Protein AF-A0A357IDQ2-F1 (afdb_monomer_lite)

Radius of gyration: 15.96 Å; chains: 1; bounding box: 38×25×55 Å

Foldseek 3Di:
DDPPDDPPWAAKAFDAAEAEDAEAQDWDKAQLLVRCVPIDTPVGFDKDWQAKFDWDQWDKDKVVGPPDHSNPDRGDNRTIITTHGNDAAKIWIKTWMDSPPPDDTDIYIYIYHYDD

Structure (mmCIF, N/CA/C/O backbone):
data_AF-A0A357IDQ2-F1
#
_entry.id   AF-A0A357IDQ2-F1
#
loop_
_atom_site.group_PDB
_atom_site.id
_atom_site.type_symbol
_atom_site.label_atom_id
_atom_site.label_alt_id
_atom_site.label_comp_id
_atom_site.label_asym_id
_atom_site.label_entity_id
_atom_site.label_seq_id
_atom_site.pdbx_PDB_ins_code
_atom_site.Cartn_x
_atom_site.Cartn_y
_atom_site.Cartn_z
_atom_site.occupancy
_atom_site.B_iso_or_equiv
_atom_site.auth_seq_id
_atom_site.auth_comp_id
_atom_site.auth_asym_id
_atom_site.auth_atom_id
_atom_site.pdbx_PDB_model_num
ATOM 1 N N . MET A 1 1 ? -25.122 6.908 39.677 1.00 50.34 1 MET A N 1
ATOM 2 C CA . MET A 1 1 ? -24.897 7.049 38.224 1.00 50.34 1 MET A CA 1
ATOM 3 C C . MET A 1 1 ? -23.856 6.010 37.850 1.00 50.34 1 MET A C 1
ATOM 5 O O . MET A 1 1 ? -22.723 6.142 38.285 1.00 50.34 1 MET A O 1
ATOM 9 N N . ALA A 1 2 ? -24.263 4.916 37.207 1.00 44.12 2 ALA A N 1
ATOM 10 C CA . ALA A 1 2 ? -23.337 3.878 36.769 1.00 44.12 2 ALA A CA 1
ATOM 11 C C . ALA A 1 2 ? -22.775 4.295 35.406 1.00 44.12 2 ALA A C 1
ATOM 13 O O . ALA A 1 2 ? -23.551 4.510 34.479 1.00 44.12 2 ALA A O 1
ATOM 14 N N . TYR A 1 3 ? -21.454 4.438 35.299 1.00 47.25 3 TYR A N 1
ATOM 15 C CA . TYR A 1 3 ? -20.787 4.371 34.004 1.00 47.25 3 TYR A CA 1
ATOM 16 C C . TYR A 1 3 ? -20.961 2.930 33.526 1.00 47.25 3 TYR A C 1
ATOM 18 O O . TYR A 1 3 ? -20.294 2.023 34.019 1.00 47.25 3 TYR A O 1
ATOM 26 N N . THR A 1 4 ? -21.920 2.693 32.636 1.00 52.22 4 THR A N 1
ATOM 27 C CA . THR A 1 4 ? -21.893 1.510 31.777 1.00 52.22 4 THR A CA 1
ATOM 28 C C . THR A 1 4 ? -20.615 1.623 30.963 1.00 52.22 4 THR A C 1
ATOM 30 O O . THR A 1 4 ? -20.538 2.447 30.055 1.00 52.22 4 THR A O 1
ATOM 33 N N . GLY A 1 5 ? -19.580 0.895 31.387 1.00 48.38 5 GLY A N 1
ATOM 34 C CA . GLY A 1 5 ? -18.325 0.808 30.660 1.00 48.38 5 GLY A CA 1
ATOM 35 C C . GLY A 1 5 ? -18.634 0.319 29.256 1.00 48.38 5 GLY A C 1
ATOM 36 O O . GLY A 1 5 ? -19.203 -0.758 29.090 1.00 48.38 5 GLY A O 1
ATOM 37 N N . VAL A 1 6 ? -18.314 1.148 28.268 1.00 53.88 6 VAL A N 1
ATOM 38 C CA . VAL A 1 6 ? -18.163 0.686 26.892 1.00 53.88 6 VAL A CA 1
ATOM 39 C C . VAL A 1 6 ? -17.168 -0.477 26.953 1.00 53.88 6 VAL A C 1
ATOM 41 O O . VAL A 1 6 ? -16.200 -0.399 27.720 1.00 53.88 6 VAL A O 1
ATOM 44 N N . ALA A 1 7 ? -17.438 -1.581 26.255 1.00 58.06 7 ALA A N 1
ATOM 45 C CA . ALA A 1 7 ? -16.445 -2.641 26.130 1.00 58.06 7 ALA A CA 1
ATOM 46 C C . ALA A 1 7 ? -15.128 -2.003 25.655 1.00 58.06 7 ALA A C 1
ATOM 48 O O . ALA A 1 7 ? -15.149 -1.068 24.855 1.00 58.06 7 ALA A O 1
ATOM 49 N N . LYS A 1 8 ? -13.997 -2.426 26.225 1.00 64.50 8 LYS A N 1
ATOM 50 C CA . LYS A 1 8 ? -12.690 -2.002 25.718 1.00 64.50 8 LYS A CA 1
ATOM 51 C C . LYS A 1 8 ? -12.614 -2.519 24.280 1.00 64.50 8 LYS A C 1
ATOM 53 O O . LYS A 1 8 ? -12.672 -3.740 24.154 1.00 64.50 8 LYS A O 1
ATOM 58 N N . SER A 1 9 ? -12.525 -1.642 23.273 1.00 71.88 9 SER A N 1
ATOM 59 C CA . SER A 1 9 ? -12.441 -2.148 21.901 1.00 71.88 9 SER A CA 1
ATOM 60 C C . SER A 1 9 ? -11.127 -2.907 21.692 1.00 71.88 9 SER A C 1
ATOM 62 O O . SER A 1 9 ? -10.137 -2.688 22.407 1.00 71.88 9 SER A O 1
ATOM 64 N N . ALA A 1 10 ? -11.167 -3.895 20.817 1.00 78.75 10 ALA A N 1
ATOM 65 C CA . ALA A 1 10 ? -10.038 -4.685 20.399 1.00 78.75 10 ALA A CA 1
ATOM 66 C C . ALA A 1 10 ? -9.107 -3.835 19.530 1.00 78.75 10 ALA A C 1
ATOM 68 O O . ALA A 1 10 ? -9.448 -2.747 19.076 1.00 78.75 10 ALA A O 1
ATOM 69 N N . SER A 1 11 ? -7.878 -4.316 19.371 1.00 84.12 11 SER A N 1
ATOM 70 C CA . SER A 1 11 ? -7.003 -3.798 18.326 1.00 84.12 11 SER A CA 1
ATOM 71 C C . SER A 1 11 ? -7.376 -4.471 17.005 1.00 84.12 11 SER A C 1
ATOM 73 O O . SER A 1 11 ? -7.760 -5.647 17.033 1.00 84.12 11 SER A O 1
ATOM 75 N N . PRO A 1 12 ? -7.197 -3.781 15.866 1.00 90.38 12 PRO A N 1
ATOM 76 C CA . PRO A 1 12 ? -7.335 -4.414 14.565 1.00 90.38 12 PRO A CA 1
ATOM 77 C C . PRO A 1 12 ? -6.368 -5.596 14.429 1.00 90.38 12 PRO A C 1
ATOM 79 O O . PRO A 1 12 ? -5.342 -5.636 15.110 1.00 90.38 12 PRO A O 1
ATOM 82 N N . VAL A 1 13 ? -6.733 -6.536 13.556 1.00 89.50 13 VAL A N 1
ATOM 83 C CA . VAL A 1 13 ? -5.949 -7.705 13.147 1.00 89.50 13 VAL A CA 1
ATOM 84 C C . VAL A 1 13 ? -5.729 -7.660 11.633 1.00 89.50 13 VAL A C 1
ATOM 86 O O . VAL A 1 13 ? -6.663 -7.850 10.850 1.00 89.50 13 VAL A O 1
ATOM 89 N N . GLY A 1 14 ? -4.485 -7.432 11.234 1.00 89.94 14 GLY A N 1
ATOM 90 C CA . GLY A 1 14 ? -3.990 -7.383 9.875 1.00 89.94 14 GLY A CA 1
ATOM 91 C C . GLY A 1 14 ? -3.597 -8.763 9.372 1.00 89.94 14 GLY A C 1
ATOM 92 O O . GLY A 1 14 ? -2.958 -9.561 10.066 1.00 89.94 14 GLY A O 1
ATOM 93 N N . VAL A 1 15 ? -3.955 -9.057 8.130 1.00 93.88 15 VAL A N 1
ATOM 94 C CA . VAL A 1 15 ? -3.655 -10.313 7.462 1.00 93.88 15 VAL A CA 1
ATOM 95 C C . VAL A 1 15 ? -2.944 -10.025 6.152 1.00 93.88 15 VAL A C 1
ATOM 97 O O . VAL A 1 15 ? -3.472 -9.383 5.255 1.00 93.88 15 VAL A O 1
ATOM 100 N N . ASN A 1 16 ? -1.744 -10.586 6.016 1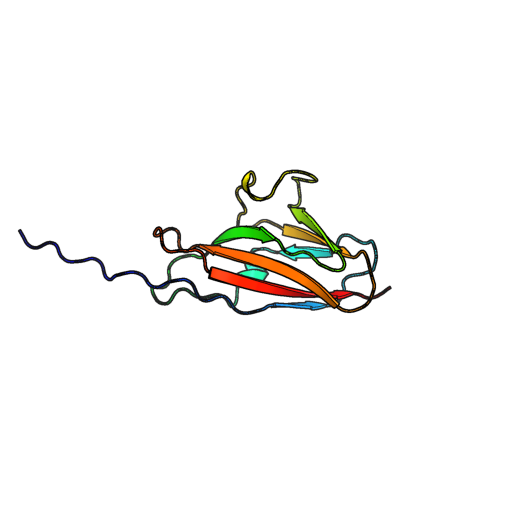.00 95.56 16 ASN A N 1
ATOM 101 C CA . ASN A 1 16 ? -0.894 -10.325 4.863 1.00 95.56 16 ASN A CA 1
ATOM 102 C 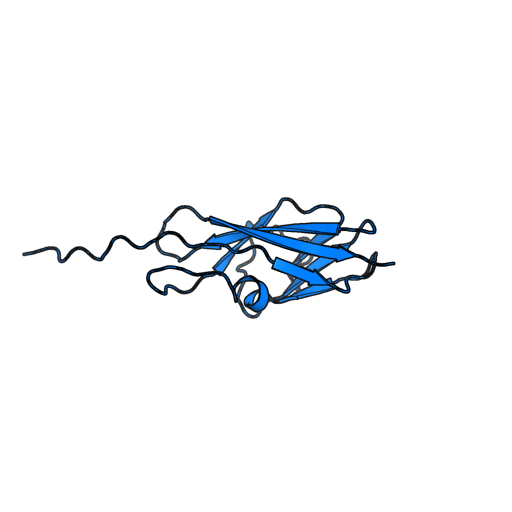C . ASN A 1 16 ? -1.564 -10.666 3.524 1.00 95.56 16 ASN A C 1
ATOM 104 O O . ASN A 1 16 ? -2.152 -11.735 3.340 1.00 95.56 16 ASN A O 1
ATOM 108 N N . ASP A 1 17 ? -1.342 -9.788 2.559 1.00 97.56 17 ASP A N 1
ATOM 109 C CA . ASP A 1 17 ? -1.829 -9.864 1.198 1.00 97.56 17 ASP A CA 1
ATOM 110 C C . ASP A 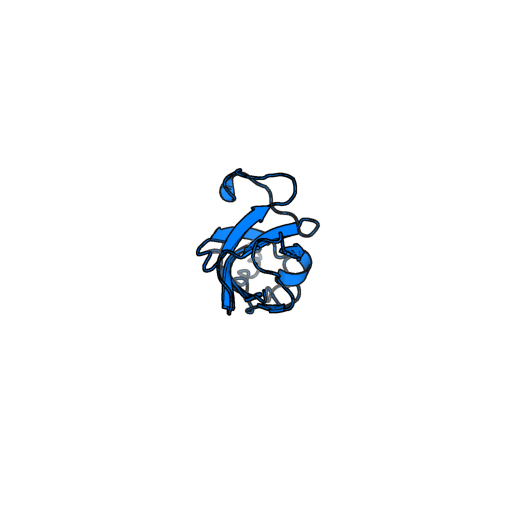1 17 ? -0.786 -10.417 0.232 1.00 97.56 17 ASP A C 1
ATOM 112 O O . ASP A 1 17 ? 0.417 -10.184 0.359 1.00 97.56 17 ASP A O 1
ATOM 116 N N . VAL A 1 18 ? -1.270 -11.068 -0.826 1.00 96.88 18 VAL A N 1
ATOM 117 C CA . VAL A 1 18 ? -0.476 -11.363 -2.024 1.00 96.88 18 VAL A CA 1
ATOM 118 C C . VAL A 1 18 ? -1.170 -10.762 -3.241 1.00 96.88 18 VAL A C 1
ATOM 120 O O . VAL A 1 18 ? -2.394 -10.840 -3.384 1.00 96.88 18 VAL A O 1
ATOM 123 N N . ARG A 1 19 ? -0.386 -10.138 -4.118 1.00 96.88 19 ARG A N 1
ATOM 124 C CA . ARG A 1 19 ? -0.814 -9.598 -5.405 1.00 96.88 19 ARG A CA 1
ATOM 125 C C . ARG A 1 19 ? 0.108 -10.111 -6.504 1.00 96.88 19 ARG A C 1
ATOM 127 O O . ARG A 1 19 ? 1.326 -10.066 -6.363 1.00 96.88 19 ARG A O 1
ATOM 134 N N . ASP A 1 20 ? -0.484 -10.554 -7.604 1.00 96.12 20 ASP A N 1
ATOM 135 C CA . ASP A 1 20 ? 0.231 -11.077 -8.767 1.00 96.12 20 ASP A CA 1
ATOM 136 C C . ASP A 1 20 ? 0.011 -10.185 -9.992 1.00 96.12 20 ASP A C 1
ATOM 138 O O . ASP A 1 20 ? -1.005 -9.496 -10.104 1.00 96.12 20 ASP A O 1
ATOM 142 N N . GLY A 1 21 ? 0.942 -10.250 -10.945 1.00 95.12 21 GLY A N 1
ATOM 143 C CA . GLY A 1 21 ? 0.805 -9.596 -12.249 1.00 95.12 21 GLY A CA 1
ATOM 144 C C . GLY A 1 21 ? 1.334 -8.165 -12.309 1.00 95.12 21 GLY A C 1
ATOM 145 O O . GLY A 1 21 ? 1.002 -7.446 -13.250 1.00 95.12 21 GLY A O 1
ATOM 146 N N . ALA A 1 22 ? 2.154 -7.746 -11.342 1.00 97.62 22 ALA A N 1
ATOM 147 C CA . ALA A 1 22 ? 2.903 -6.504 -11.470 1.00 97.62 22 ALA A CA 1
ATOM 148 C C . ALA A 1 22 ? 4.001 -6.666 -12.528 1.00 97.62 22 ALA A C 1
ATOM 150 O O . ALA A 1 22 ? 4.721 -7.663 -12.531 1.00 97.62 22 ALA A O 1
ATOM 151 N N . ILE A 1 23 ? 4.133 -5.681 -13.411 1.00 97.88 23 ILE A N 1
ATOM 152 C CA . ILE A 1 23 ? 5.138 -5.656 -14.478 1.00 97.88 23 ILE A CA 1
ATOM 153 C C . ILE A 1 23 ? 6.227 -4.657 -14.083 1.00 97.88 23 ILE A C 1
ATOM 155 O O . ILE A 1 23 ? 5.937 -3.587 -13.546 1.00 97.88 23 ILE A O 1
ATOM 159 N N . LEU A 1 24 ? 7.490 -5.014 -14.312 1.00 98.12 24 LEU A N 1
ATOM 160 C CA . LEU A 1 24 ? 8.648 -4.203 -13.957 1.00 98.12 24 LEU A CA 1
ATOM 161 C C . LEU A 1 24 ? 8.555 -2.805 -14.580 1.00 98.12 24 LEU A C 1
ATOM 163 O O . LEU A 1 24 ? 8.487 -2.664 -15.797 1.00 98.12 24 LEU A O 1
ATOM 167 N N . GLY A 1 25 ? 8.623 -1.772 -13.738 1.00 97.62 25 GLY A N 1
ATOM 168 C CA . GLY A 1 25 ? 8.556 -0.373 -14.160 1.00 97.62 25 GLY A CA 1
ATOM 169 C C . GLY A 1 25 ? 7.146 0.158 -14.437 1.00 97.62 25 GLY A C 1
ATOM 170 O O . GLY A 1 25 ? 6.992 1.374 -14.550 1.00 97.62 25 GLY A O 1
ATOM 171 N N . ASP A 1 26 ? 6.126 -0.701 -14.486 1.00 97.94 26 ASP A N 1
ATOM 172 C CA . ASP A 1 26 ? 4.738 -0.287 -14.684 1.00 97.94 26 ASP A CA 1
ATOM 173 C C . ASP A 1 26 ? 4.048 -0.019 -13.341 1.00 97.94 26 ASP A C 1
ATOM 175 O O . ASP A 1 26 ? 4.240 -0.728 -12.353 1.00 97.94 26 ASP A O 1
ATOM 179 N N . GLY A 1 27 ? 3.197 1.008 -13.305 1.00 97.50 27 GLY A N 1
ATOM 180 C CA . GLY A 1 27 ? 2.393 1.319 -12.125 1.00 97.50 27 GLY A CA 1
ATOM 181 C C . GLY A 1 27 ? 1.335 0.243 -11.880 1.00 97.50 27 GLY A C 1
ATOM 182 O O . GLY A 1 27 ? 0.295 0.225 -12.541 1.00 97.50 27 GLY A O 1
ATOM 183 N N . PHE A 1 28 ? 1.577 -0.636 -10.909 1.00 98.31 28 PHE A N 1
ATOM 184 C CA . PHE A 1 28 ? 0.632 -1.663 -10.497 1.00 98.31 28 PHE A CA 1
ATOM 185 C C . PHE A 1 28 ? -0.369 -1.091 -9.488 1.00 98.31 28 PHE A C 1
ATOM 187 O O . PHE A 1 28 ? -0.006 -0.618 -8.410 1.00 98.31 28 PHE A O 1
ATOM 194 N N . ARG A 1 29 ? -1.649 -1.113 -9.863 1.00 98.00 29 ARG A N 1
ATOM 195 C CA . ARG A 1 29 ? -2.735 -0.440 -9.144 1.00 98.00 29 ARG A CA 1
ATOM 196 C C . ARG A 1 29 ? -3.421 -1.398 -8.170 1.00 98.00 29 ARG A C 1
ATOM 198 O O . ARG A 1 29 ? -4.076 -2.348 -8.593 1.00 98.00 29 ARG A O 1
ATOM 205 N N . ILE A 1 30 ? -3.311 -1.119 -6.874 1.00 98.38 30 ILE A N 1
ATOM 206 C CA . ILE A 1 30 ? -3.845 -1.934 -5.775 1.00 98.38 30 ILE A CA 1
ATOM 207 C C . ILE A 1 30 ? -4.951 -1.145 -5.072 1.00 98.38 30 ILE A C 1
ATOM 209 O O . ILE A 1 30 ? -4.710 -0.045 -4.585 1.00 98.38 30 ILE A O 1
ATOM 213 N N . SER A 1 31 ? -6.173 -1.678 -5.007 1.00 98.25 31 SER A N 1
ATOM 214 C CA . SER A 1 31 ? -7.264 -1.022 -4.265 1.00 98.25 31 SER A CA 1
ATOM 215 C C . SER A 1 31 ? -7.062 -1.126 -2.758 1.00 98.25 31 SER A C 1
ATOM 217 O O . SER A 1 31 ? -6.836 -2.230 -2.256 1.00 98.25 31 SER A O 1
ATOM 219 N N . VAL A 1 32 ? -7.271 -0.027 -2.033 1.00 97.94 32 VAL A N 1
ATOM 220 C CA . VAL A 1 32 ? -7.244 -0.015 -0.561 1.00 97.94 32 VAL A CA 1
ATOM 221 C C . VAL A 1 32 ? -8.286 -0.978 0.009 1.00 97.94 32 VAL A C 1
ATOM 223 O O . VAL A 1 32 ? -7.950 -1.819 0.835 1.00 97.94 32 VAL A O 1
ATOM 226 N N . ALA A 1 33 ? -9.518 -0.965 -0.515 1.00 97.38 33 ALA A N 1
ATOM 227 C CA . ALA A 1 33 ? -10.558 -1.913 -0.106 1.00 97.38 33 ALA A CA 1
ATOM 228 C C . ALA A 1 33 ? -10.154 -3.391 -0.247 1.00 97.38 33 ALA A C 1
ATOM 230 O O . ALA A 1 33 ? -10.657 -4.221 0.499 1.00 97.38 33 ALA A O 1
ATOM 231 N N . SER A 1 34 ? -9.270 -3.737 -1.194 1.00 97.25 34 SER A N 1
ATOM 232 C CA . SER A 1 34 ? -8.804 -5.126 -1.316 1.00 97.25 34 SER A CA 1
ATOM 233 C C . SER A 1 34 ? -7.802 -5.524 -0.245 1.00 97.25 34 SER A C 1
ATOM 235 O O . SER A 1 34 ? -7.742 -6.703 0.065 1.00 97.25 34 SER A O 1
ATOM 237 N N . LEU A 1 35 ? -7.003 -4.575 0.255 1.00 97.06 35 LEU A N 1
ATOM 238 C CA . LEU A 1 35 ? -6.062 -4.826 1.350 1.00 97.06 35 LEU A CA 1
ATOM 239 C C . LEU A 1 35 ? -6.837 -5.005 2.659 1.00 97.06 35 LEU A C 1
ATOM 241 O O . LEU A 1 35 ? -6.629 -5.953 3.387 1.00 97.06 35 LEU A O 1
ATOM 245 N N . LEU A 1 36 ? -7.853 -4.168 2.877 1.00 96.62 36 LEU A N 1
ATOM 246 C CA . LEU A 1 36 ? -8.706 -4.235 4.066 1.00 96.62 36 LEU A CA 1
ATOM 247 C C . LEU A 1 36 ? -9.679 -5.431 4.087 1.00 96.62 36 LEU A C 1
ATOM 249 O O . LEU A 1 36 ? -10.401 -5.613 5.062 1.00 96.62 36 LEU A O 1
ATOM 253 N N . ALA A 1 37 ? -9.794 -6.210 3.005 1.00 96.06 37 ALA A N 1
ATOM 254 C CA . ALA A 1 37 ? -10.891 -7.170 2.830 1.00 96.06 37 ALA A CA 1
ATOM 255 C C . ALA A 1 37 ? -10.810 -8.390 3.764 1.00 96.06 37 ALA A C 1
ATOM 257 O O . ALA A 1 37 ? -11.829 -9.027 4.041 1.00 96.06 37 ALA A O 1
ATOM 258 N N . ASN A 1 38 ? -9.601 -8.749 4.183 1.00 93.44 38 ASN A N 1
ATOM 259 C CA . ASN A 1 38 ? -9.275 -9.874 5.058 1.00 93.44 38 ASN A CA 1
ATOM 260 C C . ASN A 1 38 ? -8.762 -9.426 6.434 1.00 93.44 38 ASN A C 1
ATOM 262 O O . ASN A 1 38 ? -8.486 -10.289 7.268 1.00 93.44 38 ASN A O 1
ATOM 266 N N . ASP A 1 39 ? -8.672 -8.118 6.661 1.00 93.62 39 ASP A N 1
ATOM 267 C CA . ASP A 1 39 ? -8.363 -7.525 7.955 1.00 93.62 39 ASP A CA 1
ATOM 268 C C . ASP A 1 39 ? -9.644 -7.426 8.792 1.00 93.62 39 ASP A C 1
ATOM 270 O O . ASP A 1 39 ? -10.747 -7.255 8.260 1.00 93.62 39 ASP A O 1
ATOM 274 N N . VAL A 1 40 ? -9.525 -7.564 10.111 1.00 89.81 40 VAL A N 1
ATOM 275 C CA . VAL A 1 40 ? -10.692 -7.609 10.998 1.00 89.81 40 VAL A CA 1
ATOM 276 C C . VAL A 1 40 ? -10.436 -6.896 12.311 1.00 89.81 40 VAL A C 1
ATOM 278 O O . VAL A 1 40 ? -9.363 -7.001 12.889 1.00 89.81 40 VAL A O 1
ATOM 281 N N . ASP A 1 41 ? -11.452 -6.203 12.800 1.00 88.56 41 ASP A N 1
ATOM 282 C CA . ASP A 1 41 ? -11.556 -5.809 14.198 1.00 88.56 41 ASP A CA 1
ATOM 283 C C . ASP A 1 41 ? -12.600 -6.701 14.889 1.00 88.56 41 ASP A C 1
ATOM 285 O O . ASP A 1 41 ? -13.665 -6.966 14.319 1.00 88.56 41 ASP A O 1
ATOM 289 N N . GLU A 1 42 ? -12.303 -7.211 16.088 1.00 86.69 42 GLU A N 1
ATOM 290 C CA . GLU A 1 42 ? -13.193 -8.158 16.781 1.00 86.69 42 GLU A CA 1
ATOM 291 C C . GLU A 1 42 ? -14.524 -7.528 17.226 1.00 86.69 42 GLU A C 1
ATOM 293 O O . GLU A 1 42 ? -15.519 -8.249 17.359 1.00 86.69 42 GLU A O 1
ATOM 298 N N . ASP A 1 43 ? -14.577 -6.207 17.410 1.00 86.25 43 ASP A N 1
ATOM 299 C CA . ASP A 1 43 ? -15.812 -5.482 17.720 1.00 86.25 43 ASP A CA 1
ATOM 300 C C . ASP A 1 43 ? -16.619 -5.129 16.462 1.00 86.25 43 ASP A C 1
ATOM 302 O O . ASP A 1 43 ? -17.782 -4.723 16.553 1.00 86.25 43 ASP A O 1
ATOM 306 N N . GLY A 1 44 ? -16.045 -5.367 15.278 1.00 85.06 44 GLY A N 1
ATOM 307 C CA . GLY A 1 44 ? -16.659 -5.078 13.987 1.00 85.06 44 GLY A CA 1
ATOM 308 C C . GLY A 1 44 ? -16.537 -3.614 13.573 1.00 85.06 44 GLY A C 1
ATOM 309 O O . GLY A 1 44 ? -17.309 -3.166 12.717 1.00 85.06 44 GLY A O 1
ATOM 310 N N . ASP A 1 45 ? -15.596 -2.878 14.169 1.00 89.25 45 ASP A N 1
ATOM 311 C CA . ASP A 1 45 ? -15.304 -1.506 13.781 1.00 89.25 45 ASP A CA 1
ATOM 312 C C . ASP A 1 45 ? -14.706 -1.437 12.370 1.00 89.25 45 ASP A C 1
ATOM 314 O O . ASP A 1 45 ? -14.026 -2.343 11.881 1.00 89.25 45 ASP A O 1
ATOM 318 N N . ALA A 1 46 ? -15.016 -0.349 11.664 1.00 91.00 46 ALA A N 1
ATOM 319 C CA . ALA A 1 46 ? -14.537 -0.157 10.305 1.00 91.00 46 ALA A CA 1
ATOM 320 C C . ALA A 1 46 ? -13.035 0.154 10.308 1.00 91.00 46 ALA A C 1
ATOM 322 O O . ALA A 1 46 ? -12.594 1.107 10.948 1.00 91.00 46 ALA A O 1
ATOM 323 N N . LEU A 1 47 ? -12.271 -0.610 9.528 1.00 94.25 47 LEU A N 1
ATOM 324 C CA . LEU A 1 47 ? -10.831 -0.425 9.402 1.00 94.25 47 LEU A CA 1
ATOM 325 C C . LEU A 1 47 ? -10.462 0.600 8.330 1.00 94.25 47 LEU A C 1
ATOM 327 O O . LEU A 1 47 ? -11.118 0.727 7.293 1.00 94.25 47 LEU A O 1
ATOM 331 N N . SER A 1 48 ? -9.358 1.298 8.575 1.00 95.19 48 SER A N 1
ATOM 332 C CA . SER A 1 48 ? -8.745 2.254 7.653 1.00 95.19 48 SER A CA 1
ATOM 333 C C . SER A 1 48 ? -7.232 2.057 7.585 1.00 95.19 48 SER A C 1
ATOM 335 O O . SER A 1 48 ? -6.614 1.627 8.560 1.00 95.19 48 SER A O 1
ATOM 337 N N . ILE A 1 49 ? -6.634 2.390 6.435 1.00 96.12 49 ILE A N 1
ATOM 338 C CA . ILE A 1 49 ? -5.177 2.486 6.302 1.00 96.12 49 ILE A CA 1
ATOM 339 C C . ILE A 1 49 ? -4.762 3.911 6.657 1.00 96.12 49 ILE A C 1
ATOM 341 O O . ILE A 1 49 ? -5.213 4.857 6.023 1.00 96.12 49 ILE A O 1
ATOM 345 N N . ILE A 1 50 ? -3.870 4.068 7.631 1.00 94.06 50 ILE A N 1
ATOM 346 C CA . ILE A 1 50 ? -3.403 5.388 8.095 1.00 94.06 50 ILE A CA 1
ATOM 347 C C . ILE A 1 50 ? -1.943 5.683 7.730 1.00 94.06 50 ILE A C 1
ATOM 349 O O . ILE A 1 50 ? -1.422 6.760 8.020 1.00 94.06 50 ILE A O 1
ATOM 353 N N . GLY A 1 51 ? -1.262 4.729 7.099 1.00 94.00 51 GLY A N 1
ATOM 354 C CA . 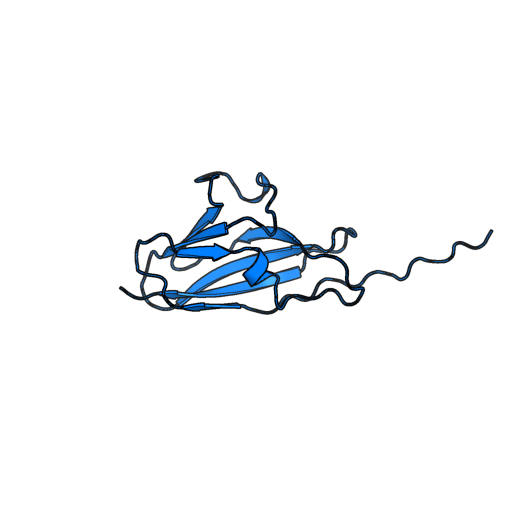GLY A 1 51 ? 0.118 4.891 6.671 1.00 94.00 51 GLY A CA 1
ATOM 355 C C . GLY A 1 51 ? 0.593 3.730 5.814 1.00 94.00 51 GLY A C 1
ATOM 356 O O . GLY A 1 51 ? 0.059 2.625 5.891 1.00 94.00 51 GLY A O 1
ATOM 357 N N . LEU A 1 52 ? 1.620 4.005 5.017 1.00 96.50 52 LEU A N 1
ATOM 358 C CA . LEU A 1 52 ? 2.338 3.043 4.189 1.00 96.50 52 LEU A CA 1
ATOM 359 C C . LEU A 1 52 ? 3.832 3.235 4.442 1.00 96.50 52 LEU A C 1
ATOM 361 O O . LEU A 1 52 ? 4.277 4.379 4.556 1.00 96.50 52 LEU A O 1
ATOM 365 N N . ASP A 1 53 ? 4.592 2.150 4.530 1.00 94.69 53 ASP A N 1
ATOM 366 C CA . ASP A 1 53 ? 6.035 2.208 4.776 1.00 94.69 53 ASP A CA 1
ATOM 367 C C . ASP A 1 53 ? 6.749 0.935 4.291 1.00 94.69 53 ASP A C 1
ATOM 369 O O . ASP A 1 53 ? 6.121 0.026 3.743 1.00 94.69 53 ASP A O 1
ATOM 373 N N . ASP A 1 54 ? 8.068 0.881 4.479 1.00 94.25 54 ASP A N 1
ATOM 374 C CA . ASP A 1 54 ? 8.924 -0.289 4.245 1.00 94.25 54 ASP A CA 1
ATOM 375 C C . ASP A 1 54 ? 8.784 -0.896 2.836 1.00 94.25 54 ASP A C 1
ATOM 377 O O . ASP A 1 54 ? 8.848 -2.114 2.640 1.00 94.25 54 ASP A O 1
ATOM 381 N N . ALA A 1 55 ? 8.593 -0.044 1.824 1.00 96.88 55 ALA A N 1
ATOM 382 C CA . ALA A 1 55 ? 8.544 -0.493 0.440 1.00 96.88 55 ALA A CA 1
ATOM 383 C C . ALA A 1 55 ? 9.889 -1.106 0.013 1.00 96.88 55 ALA A C 1
ATOM 385 O O . ALA A 1 55 ? 10.956 -0.521 0.222 1.00 96.88 55 ALA A O 1
ATOM 386 N N . PHE A 1 56 ? 9.847 -2.275 -0.628 1.00 98.25 56 PHE A N 1
ATOM 387 C CA . PHE A 1 56 ? 11.027 -2.928 -1.193 1.00 98.25 56 PHE A CA 1
ATOM 388 C C . PHE A 1 56 ? 10.746 -3.472 -2.594 1.00 98.25 56 PHE A C 1
ATOM 390 O O . PHE A 1 56 ? 9.636 -3.905 -2.910 1.00 98.25 56 PHE A O 1
ATOM 397 N N . ASN A 1 57 ? 11.774 -3.450 -3.451 1.00 97.94 57 ASN A N 1
ATOM 398 C CA . ASN A 1 57 ? 11.688 -3.788 -4.880 1.00 97.94 57 ASN A CA 1
ATOM 399 C C . ASN A 1 57 ? 10.577 -3.038 -5.641 1.00 97.94 57 ASN A C 1
ATOM 401 O O . ASN A 1 57 ? 10.134 -3.474 -6.706 1.00 97.94 57 ASN A O 1
ATOM 405 N N . GLY A 1 58 ? 10.161 -1.884 -5.124 1.00 97.62 58 GLY A N 1
ATOM 406 C CA . GLY A 1 58 ? 9.255 -0.960 -5.779 1.00 97.62 58 GLY A CA 1
ATOM 407 C C . GLY A 1 58 ? 9.097 0.332 -4.995 1.00 97.62 58 GLY A C 1
ATOM 408 O O . GLY A 1 58 ? 9.509 0.434 -3.843 1.00 97.62 58 GLY A O 1
ATOM 409 N N . GLU A 1 59 ? 8.504 1.310 -5.661 1.00 97.75 59 GLU A N 1
ATOM 410 C CA . GLU A 1 59 ? 8.163 2.617 -5.111 1.00 97.75 59 GLU A CA 1
ATOM 411 C C . GLU A 1 59 ? 6.655 2.705 -4.883 1.00 97.75 59 GLU A C 1
ATOM 413 O O . GLU A 1 59 ? 5.869 2.133 -5.644 1.00 97.75 59 GLU A O 1
ATOM 418 N N . LEU A 1 60 ? 6.247 3.465 -3.869 1.00 97.69 60 LEU A N 1
ATOM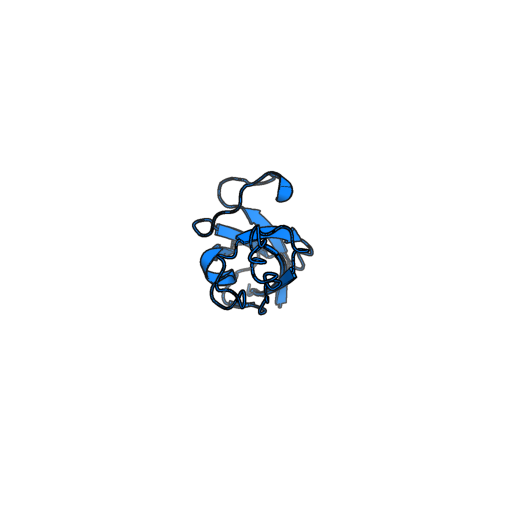 419 C CA . LEU A 1 60 ? 4.844 3.689 -3.545 1.00 97.69 60 LEU A CA 1
ATOM 420 C C . LEU A 1 60 ? 4.396 5.109 -3.881 1.00 97.69 60 LEU A C 1
ATOM 422 O O . LEU A 1 60 ? 5.103 6.089 -3.655 1.00 97.69 60 LEU A O 1
ATOM 426 N N . SER A 1 61 ? 3.157 5.224 -4.341 1.00 97.31 61 SER A N 1
ATOM 427 C CA . SER A 1 61 ? 2.408 6.478 -4.350 1.00 97.31 61 SER A CA 1
ATOM 428 C C . SER A 1 61 ? 0.920 6.203 -4.159 1.00 97.31 61 SER A C 1
ATOM 430 O O . SER A 1 61 ? 0.462 5.077 -4.347 1.00 97.31 61 SER A O 1
ATOM 432 N N . ILE A 1 62 ? 0.158 7.226 -3.786 1.00 97.69 62 ILE 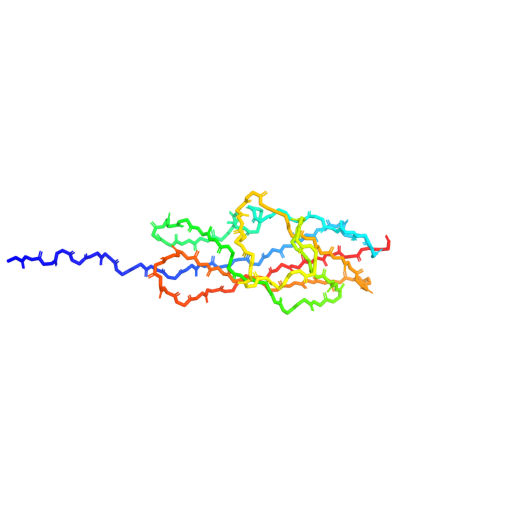A N 1
ATOM 433 C CA . ILE A 1 62 ? -1.305 7.155 -3.790 1.00 97.69 62 ILE A CA 1
ATOM 434 C C . ILE A 1 62 ? -1.781 7.759 -5.109 1.00 97.69 62 ILE A C 1
ATOM 436 O O . ILE A 1 62 ? -1.287 8.808 -5.537 1.00 97.69 62 ILE A O 1
ATOM 440 N N . GLU A 1 63 ? -2.712 7.088 -5.783 1.00 97.44 63 GLU A N 1
ATOM 441 C CA . GLU A 1 63 ? -3.271 7.564 -7.044 1.00 97.44 63 GLU A CA 1
ATOM 442 C C . GLU A 1 63 ? -3.859 8.974 -6.871 1.00 97.44 63 GLU A C 1
ATOM 444 O O . GLU A 1 63 ? -4.627 9.237 -5.953 1.00 97.44 63 GLU A O 1
ATOM 449 N N . GLY A 1 64 ? -3.465 9.907 -7.743 1.00 96.75 64 GLY A N 1
ATOM 450 C CA . GLY A 1 64 ? -3.857 11.318 -7.635 1.00 96.75 64 GLY A CA 1
ATOM 451 C C . GLY A 1 64 ? -2.995 12.168 -6.691 1.00 96.75 64 GLY A C 1
ATOM 452 O O . GLY A 1 64 ? -3.084 13.393 -6.752 1.00 96.75 64 GLY A O 1
ATOM 453 N N . TYR A 1 65 ? -2.099 11.558 -5.907 1.00 96.38 65 TYR A N 1
ATOM 454 C CA . TYR A 1 65 ? -1.189 12.235 -4.971 1.00 96.38 65 TYR A CA 1
ATOM 455 C C . TYR A 1 65 ? 0.288 11.819 -5.161 1.00 96.38 65 TYR A C 1
ATOM 457 O O . TYR A 1 65 ? 0.966 11.455 -4.194 1.00 96.38 65 TYR A O 1
ATOM 465 N N . PRO A 1 66 ? 0.842 11.856 -6.392 1.00 93.69 66 PRO A N 1
ATOM 466 C CA . PRO A 1 66 ? 2.226 11.454 -6.625 1.00 93.69 66 PRO A CA 1
ATOM 467 C C . PRO A 1 66 ? 3.204 12.364 -5.869 1.00 93.69 66 PRO A C 1
ATOM 469 O O . PRO A 1 66 ? 3.126 13.590 -5.953 1.00 93.69 66 PRO A O 1
ATOM 472 N N . GLY A 1 67 ? 4.148 11.760 -5.143 1.00 92.75 67 GLY A N 1
ATOM 473 C CA . GLY A 1 67 ? 5.182 12.483 -4.393 1.00 92.75 67 GLY A CA 1
ATOM 474 C C . GLY A 1 67 ? 4.695 13.181 -3.118 1.00 92.75 67 GLY A C 1
ATOM 475 O O . GLY A 1 67 ? 5.469 13.910 -2.498 1.00 92.75 67 GLY A O 1
ATOM 476 N N . VAL A 1 68 ? 3.439 12.975 -2.712 1.00 95.12 68 VAL A N 1
ATOM 477 C CA . VAL A 1 68 ? 2.925 13.464 -1.429 1.00 95.12 68 VAL A CA 1
ATOM 478 C C . VAL A 1 68 ? 3.248 12.433 -0.341 1.00 95.12 68 VAL A C 1
ATOM 480 O O . VAL A 1 68 ? 2.927 11.258 -0.516 1.00 95.12 68 VAL A O 1
ATOM 483 N N . PRO A 1 69 ? 3.870 12.831 0.785 1.00 93.44 69 PRO A N 1
ATOM 484 C CA . PRO A 1 69 ? 4.094 11.926 1.909 1.00 93.44 69 PRO A CA 1
ATOM 485 C C . PRO A 1 69 ? 2.785 11.327 2.436 1.00 93.44 69 PRO A C 1
ATOM 487 O O . PRO A 1 69 ? 1.820 12.061 2.643 1.00 93.44 69 PRO A O 1
ATOM 490 N N . PHE A 1 70 ? 2.770 10.019 2.706 1.00 93.62 70 PHE A N 1
ATOM 491 C CA . PHE A 1 70 ? 1.543 9.276 3.032 1.00 93.62 70 PHE A CA 1
ATOM 492 C C . PHE A 1 70 ? 0.797 9.813 4.255 1.00 93.62 70 PHE A C 1
ATOM 494 O O . PHE A 1 70 ? -0.422 9.902 4.223 1.00 93.62 70 PHE A O 1
ATOM 501 N N . TYR A 1 71 ? 1.512 10.285 5.280 1.00 89.75 71 TYR A N 1
ATOM 502 C CA . TYR A 1 71 ? 0.906 10.880 6.479 1.00 89.75 71 TYR A CA 1
ATOM 503 C C . TYR A 1 71 ? 0.152 12.204 6.221 1.00 89.75 71 TYR A C 1
ATOM 505 O O . TYR A 1 71 ? -0.453 12.754 7.138 1.00 89.75 71 TYR A O 1
ATOM 513 N N . GLN A 1 72 ? 0.225 12.761 5.005 1.00 93.75 72 GLN A N 1
ATOM 514 C CA . GLN A 1 72 ? -0.509 13.964 4.592 1.00 93.75 72 GLN A CA 1
ATOM 515 C C . GLN A 1 72 ? -1.719 13.656 3.704 1.00 93.75 72 GLN A C 1
ATOM 517 O O . GLN A 1 72 ? -2.407 14.587 3.284 1.00 93.75 72 GLN A O 1
ATOM 522 N N . VAL A 1 73 ? -1.966 12.384 3.389 1.00 94.94 73 VAL A N 1
ATOM 523 C CA . VAL A 1 73 ? -3.096 11.958 2.565 1.00 94.94 73 VAL A CA 1
ATOM 524 C C . VAL A 1 73 ? -4.088 11.218 3.450 1.00 94.94 73 VAL A C 1
ATOM 526 O O . VAL A 1 73 ? -3.716 10.322 4.200 1.00 94.94 73 VAL A O 1
ATOM 529 N N . ASP A 1 74 ? -5.355 11.607 3.359 1.00 94.75 74 ASP A N 1
ATOM 530 C CA . ASP A 1 74 ? -6.457 10.859 3.955 1.00 94.75 74 ASP A CA 1
ATOM 531 C C . ASP A 1 74 ? -6.783 9.675 3.034 1.00 94.75 74 ASP A C 1
ATOM 533 O O . ASP A 1 74 ? -7.422 9.859 2.000 1.00 94.75 74 ASP A O 1
ATOM 537 N N . ILE A 1 75 ? -6.248 8.492 3.351 1.00 96.00 75 ILE A N 1
ATOM 538 C CA . ILE A 1 75 ? -6.372 7.290 2.517 1.00 96.00 75 ILE A CA 1
ATOM 539 C C . ILE A 1 75 ? -7.746 6.665 2.749 1.00 96.00 75 ILE A C 1
ATOM 541 O O . ILE A 1 75 ? -8.036 6.121 3.814 1.00 96.00 75 ILE A O 1
ATOM 545 N N . GLN A 1 76 ? -8.586 6.693 1.723 1.00 96.12 76 GLN A N 1
ATOM 546 C CA . GLN A 1 76 ? -9.937 6.152 1.774 1.00 96.12 76 GLN A CA 1
ATOM 547 C C . GLN A 1 76 ? -9.993 4.742 1.181 1.00 96.12 76 GLN A C 1
ATOM 549 O O . GLN A 1 76 ? -9.203 4.363 0.318 1.00 96.12 76 GLN A O 1
ATOM 554 N N . SER A 1 77 ? -10.989 3.948 1.581 1.00 95.94 77 SER A N 1
ATOM 555 C CA . SER A 1 77 ? -11.183 2.592 1.039 1.00 95.94 77 SER A CA 1
ATOM 556 C C . SER A 1 77 ? -11.455 2.570 -0.473 1.00 95.94 77 SER A C 1
ATOM 558 O O . SER A 1 77 ? -11.186 1.566 -1.136 1.00 95.94 77 SER A O 1
ATOM 560 N N . SER A 1 78 ? -11.944 3.682 -1.031 1.00 96.88 78 SER A N 1
ATOM 561 C CA . SER A 1 78 ? -12.139 3.885 -2.470 1.00 96.88 78 SER A CA 1
ATOM 562 C C . SER A 1 78 ? -10.858 4.187 -3.249 1.00 96.88 78 SER A C 1
ATOM 564 O O . SER A 1 78 ? -10.902 4.185 -4.481 1.00 96.88 78 SER A O 1
ATOM 566 N N . ASP A 1 79 ? -9.753 4.474 -2.563 1.00 97.94 79 ASP A N 1
ATOM 567 C CA . ASP A 1 79 ? -8.510 4.900 -3.192 1.00 97.94 79 ASP A CA 1
ATOM 568 C C . ASP A 1 79 ? -7.678 3.718 -3.687 1.00 97.94 79 ASP A C 1
ATOM 570 O O . ASP A 1 79 ? -7.945 2.535 -3.425 1.00 97.94 79 ASP A O 1
ATOM 574 N N . PHE A 1 80 ? -6.634 4.063 -4.435 1.00 98.31 80 PHE A N 1
ATOM 575 C CA . PHE A 1 80 ? -5.702 3.111 -5.005 1.00 98.31 80 PHE A CA 1
ATOM 576 C C . PHE A 1 80 ? -4.272 3.491 -4.653 1.00 98.31 80 PHE A C 1
ATOM 578 O O . PHE A 1 80 ? -3.842 4.632 -4.824 1.00 98.31 80 PHE A O 1
ATOM 585 N N . ILE A 1 81 ? -3.527 2.493 -4.200 1.00 98.19 81 ILE A N 1
ATOM 586 C CA . ILE A 1 81 ? -2.084 2.550 -4.030 1.00 98.19 81 ILE A CA 1
ATOM 587 C C . ILE A 1 81 ? -1.459 2.129 -5.355 1.00 98.19 81 ILE A C 1
ATOM 589 O O . ILE A 1 81 ? -1.848 1.122 -5.951 1.00 98.19 81 ILE A O 1
ATOM 593 N N . ILE A 1 82 ? -0.489 2.903 -5.821 1.00 98.19 82 ILE A N 1
ATOM 594 C CA . ILE A 1 82 ? 0.317 2.577 -6.989 1.00 98.19 82 ILE A CA 1
ATOM 595 C C . ILE A 1 82 ? 1.668 2.074 -6.494 1.00 98.19 82 ILE A C 1
ATOM 597 O O . ILE A 1 82 ? 2.465 2.846 -5.959 1.00 98.19 82 ILE A O 1
ATOM 601 N N . PHE A 1 83 ? 1.919 0.784 -6.699 1.00 98.44 83 PHE A N 1
ATOM 602 C CA . PHE A 1 83 ? 3.226 0.168 -6.505 1.00 98.44 83 PHE A CA 1
ATOM 603 C C . PHE A 1 83 ? 3.933 0.104 -7.859 1.00 98.44 83 PHE A C 1
ATOM 605 O O . PHE A 1 83 ? 3.438 -0.539 -8.780 1.00 98.44 83 PHE A O 1
ATOM 612 N N . THR A 1 84 ? 5.068 0.782 -8.006 1.00 98.12 84 THR A N 1
ATOM 613 C CA . THR A 1 84 ? 5.860 0.770 -9.246 1.00 98.12 84 THR A CA 1
ATOM 614 C C . THR A 1 84 ? 7.102 -0.086 -9.024 1.00 98.12 84 THR A C 1
ATOM 616 O O . THR A 1 84 ? 8.015 0.366 -8.329 1.00 98.12 84 THR A O 1
ATOM 619 N N . PRO A 1 85 ? 7.169 -1.315 -9.562 1.00 98.31 85 PRO A N 1
ATOM 620 C CA . PRO A 1 85 ? 8.282 -2.209 -9.288 1.00 98.31 85 PRO A CA 1
ATOM 621 C C . PRO A 1 85 ? 9.613 -1.683 -9.833 1.00 98.31 85 PRO A C 1
ATOM 623 O O . PRO A 1 85 ? 9.684 -1.208 -10.967 1.00 98.31 85 PRO A O 1
ATOM 626 N N . THR A 1 86 ? 10.683 -1.833 -9.053 1.00 98.19 86 THR A N 1
ATOM 627 C CA . THR A 1 86 ? 12.056 -1.434 -9.422 1.00 98.19 86 THR A CA 1
ATOM 628 C C . THR A 1 86 ? 12.983 -2.628 -9.663 1.00 98.19 86 THR A C 1
ATOM 630 O O . THR A 1 86 ? 14.071 -2.459 -10.216 1.00 98.19 86 THR A O 1
ATOM 633 N N . ALA A 1 87 ? 12.554 -3.845 -9.306 1.00 97.75 87 ALA A N 1
ATOM 634 C CA . ALA A 1 87 ? 13.265 -5.096 -9.563 1.00 97.75 87 ALA A CA 1
ATOM 635 C C . ALA A 1 87 ? 12.288 -6.269 -9.765 1.00 97.75 87 ALA A C 1
ATOM 637 O O . ALA A 1 87 ? 11.187 -6.261 -9.232 1.00 97.75 87 ALA A O 1
ATOM 638 N N . THR A 1 88 ? 12.689 -7.295 -10.521 1.00 97.25 88 THR A N 1
ATOM 639 C CA . THR A 1 88 ? 11.901 -8.532 -10.696 1.00 97.25 88 THR A CA 1
ATOM 640 C C . THR A 1 88 ? 11.909 -9.402 -9.439 1.00 97.25 88 THR A C 1
ATOM 642 O O . THR A 1 88 ? 12.880 -9.377 -8.682 1.00 97.25 88 THR A O 1
ATOM 645 N N . GLY A 1 89 ? 10.918 -10.282 -9.293 1.00 96.88 89 GLY A N 1
ATOM 646 C CA . GLY A 1 89 ? 10.799 -11.190 -8.151 1.00 96.88 89 GLY A CA 1
ATOM 647 C C . GLY A 1 89 ? 9.708 -10.722 -7.198 1.00 96.88 89 GLY A C 1
ATOM 648 O O . GLY A 1 89 ? 8.670 -10.253 -7.645 1.00 96.88 89 GLY A O 1
ATOM 649 N N . GLN A 1 90 ? 9.914 -10.858 -5.892 1.00 97.62 90 GLN A N 1
ATOM 650 C CA . GLN A 1 90 ? 8.957 -10.358 -4.908 1.00 97.62 90 GLN A CA 1
ATOM 651 C C . GLN A 1 90 ? 9.322 -8.932 -4.495 1.00 97.62 90 GLN A C 1
ATOM 653 O O . GLN A 1 90 ? 10.474 -8.665 -4.155 1.00 97.62 90 GLN A O 1
ATOM 658 N N . GLY A 1 91 ? 8.338 -8.044 -4.491 1.00 98.19 91 GLY A N 1
ATOM 659 C CA . GLY A 1 91 ? 8.365 -6.758 -3.805 1.00 98.19 91 GLY A CA 1
ATOM 660 C C . GLY A 1 91 ? 7.224 -6.669 -2.806 1.00 98.19 91 GLY A C 1
ATOM 661 O O . GLY A 1 91 ? 6.492 -7.640 -2.596 1.00 98.19 91 GLY A O 1
ATOM 662 N N . GLY A 1 92 ? 7.063 -5.511 -2.189 1.00 98.06 92 GLY A N 1
ATOM 663 C CA . GLY A 1 92 ? 5.975 -5.303 -1.250 1.00 98.06 92 GLY A CA 1
ATOM 664 C C . GLY A 1 92 ? 6.153 -4.069 -0.396 1.00 98.06 92 GLY A C 1
ATOM 665 O O . GLY A 1 92 ? 7.077 -3.285 -0.612 1.00 98.06 92 GLY A O 1
ATOM 666 N N . PHE A 1 93 ? 5.238 -3.913 0.551 1.00 98.38 93 PHE A N 1
ATOM 667 C CA . PHE A 1 93 ? 5.215 -2.820 1.515 1.00 98.38 93 PHE A CA 1
ATOM 668 C C . PHE A 1 93 ? 4.395 -3.186 2.755 1.00 98.38 93 PHE A C 1
ATOM 670 O O . PHE A 1 93 ? 3.567 -4.103 2.721 1.00 98.38 93 PHE A O 1
ATOM 677 N N . THR A 1 94 ? 4.607 -2.430 3.826 1.00 97.19 94 THR A N 1
ATOM 678 C CA . THR A 1 94 ? 3.809 -2.473 5.054 1.00 97.19 94 THR A CA 1
ATOM 679 C C . THR A 1 94 ? 2.722 -1.403 4.992 1.00 97.19 94 THR A C 1
ATOM 681 O O . THR A 1 94 ? 2.956 -0.294 4.504 1.00 97.19 94 THR A O 1
ATOM 684 N N . TYR A 1 95 ? 1.537 -1.704 5.514 1.00 96.69 95 TYR A N 1
ATOM 685 C CA . TYR A 1 95 ? 0.482 -0.726 5.762 1.00 96.69 95 TYR A CA 1
ATOM 686 C C . TYR A 1 95 ? 0.019 -0.783 7.220 1.00 96.69 95 TYR A C 1
ATOM 688 O O . TYR A 1 95 ? 0.078 -1.831 7.862 1.00 96.69 95 TYR A O 1
ATOM 696 N N . TYR A 1 96 ? -0.424 0.358 7.745 1.00 94.88 96 TYR A N 1
ATOM 697 C CA . TYR A 1 96 ? -0.862 0.494 9.136 1.00 94.88 96 TYR A CA 1
ATOM 698 C C . TYR A 1 96 ? -2.379 0.620 9.221 1.00 94.88 96 TYR A C 1
ATOM 700 O O . TYR A 1 96 ? -2.963 1.480 8.560 1.00 94.88 96 TYR A O 1
ATOM 708 N N . LEU A 1 97 ? -2.989 -0.210 10.059 1.00 94.50 97 LEU A N 1
ATOM 709 C CA . LEU A 1 97 ? -4.424 -0.310 10.284 1.00 94.50 97 LEU A CA 1
ATOM 710 C C . LEU A 1 97 ? -4.854 0.487 11.510 1.00 94.50 97 LEU A C 1
ATOM 712 O O . LEU A 1 97 ? -4.207 0.434 12.555 1.00 94.50 97 LEU A O 1
ATOM 716 N N . SER A 1 98 ? -5.987 1.175 11.401 1.00 92.75 98 SER A N 1
ATOM 717 C CA . SER A 1 98 ? -6.661 1.810 12.532 1.00 92.75 98 SER A CA 1
ATOM 718 C C . SER A 1 98 ? -8.157 1.520 12.524 1.00 92.75 98 SER A C 1
ATOM 720 O O . SER A 1 98 ? -8.794 1.564 11.469 1.00 92.75 98 SER A O 1
ATOM 722 N N . ASP A 1 99 ? -8.693 1.284 13.721 1.00 89.88 99 ASP A N 1
ATOM 723 C CA . ASP A 1 99 ? -10.119 1.168 14.050 1.00 89.88 99 ASP A CA 1
ATOM 724 C C . ASP A 1 99 ? -10.758 2.529 14.414 1.00 89.88 99 ASP A C 1
ATOM 726 O O . ASP A 1 99 ? -11.964 2.633 14.618 1.00 89.88 99 ASP A O 1
ATOM 730 N N . GLY A 1 100 ? -9.958 3.600 14.516 1.00 87.88 100 GLY A N 1
ATOM 731 C CA . GLY A 1 100 ? -10.415 4.931 14.918 1.00 87.88 100 GLY A CA 1
ATOM 732 C C . GLY A 1 100 ? -10.683 5.114 16.420 1.00 87.88 100 GLY A C 1
ATOM 733 O O . GLY A 1 100 ? -11.080 6.211 16.821 1.00 87.88 100 GLY A O 1
ATOM 734 N N . ASN A 1 101 ? -10.419 4.114 17.269 1.00 85.75 101 ASN A N 1
ATOM 735 C CA . ASN A 1 101 ? -10.726 4.166 18.708 1.00 85.75 101 ASN A CA 1
ATOM 736 C C . ASN A 1 101 ? -9.535 4.563 19.595 1.00 85.75 101 ASN A C 1
ATOM 738 O O . ASN A 1 101 ? -9.623 4.535 20.824 1.00 85.75 101 ASN A O 1
ATOM 742 N N . GLY A 1 102 ? -8.419 4.983 18.991 1.00 76.31 102 GLY A N 1
ATOM 743 C CA . GLY A 1 102 ? -7.233 5.447 19.717 1.00 76.31 102 GLY A CA 1
ATOM 744 C C . GLY A 1 102 ? -6.362 4.323 20.283 1.00 76.31 102 GLY A C 1
ATOM 745 O O . GLY A 1 102 ? -5.516 4.593 21.138 1.00 76.31 102 GLY A O 1
ATOM 746 N N . HIS A 1 103 ? -6.561 3.087 19.816 1.00 78.44 103 HIS A N 1
ATOM 747 C CA . HIS A 1 103 ? -5.609 1.996 19.997 1.00 78.44 103 HIS A CA 1
ATOM 748 C C . HIS A 1 103 ? -4.367 2.193 19.122 1.00 78.44 103 HIS A C 1
ATOM 750 O O . HIS A 1 103 ? -4.400 2.922 18.126 1.00 78.44 103 HIS A O 1
ATOM 756 N N . ASP A 1 104 ? -3.262 1.553 19.519 1.00 79.81 104 ASP A N 1
ATOM 757 C CA . ASP A 1 104 ? -2.052 1.535 18.701 1.00 79.81 104 ASP A CA 1
ATOM 758 C C . ASP A 1 104 ? -2.377 0.890 17.342 1.00 79.81 104 ASP A C 1
ATOM 760 O O . ASP A 1 104 ? -3.033 -0.156 17.314 1.00 79.81 104 ASP A O 1
ATOM 764 N N . PRO A 1 105 ? -1.939 1.494 16.224 1.00 81.06 105 PRO A N 1
ATOM 765 C CA . PRO A 1 105 ? -2.133 0.911 14.908 1.00 81.06 105 PRO A CA 1
ATOM 766 C C . PRO A 1 105 ? -1.459 -0.452 14.815 1.00 81.06 105 PRO A C 1
ATOM 768 O O . PRO A 1 105 ? -0.334 -0.627 15.292 1.00 81.06 105 PRO A O 1
ATOM 771 N N . GLU A 1 106 ? -2.111 -1.391 14.145 1.00 89.75 106 GLU A N 1
ATOM 772 C CA . GLU A 1 106 ? -1.493 -2.670 13.806 1.00 89.75 106 GLU A CA 1
ATOM 773 C C . GLU A 1 106 ? -0.970 -2.651 12.362 1.00 89.75 106 GLU A C 1
ATOM 775 O O . GLU A 1 106 ? -1.229 -1.719 11.601 1.00 89.75 106 GLU A O 1
ATOM 780 N N . THR A 1 107 ? -0.192 -3.659 11.978 1.00 87.81 107 THR A N 1
ATOM 781 C CA . THR A 1 107 ? 0.481 -3.739 10.678 1.00 87.81 107 THR A CA 1
ATOM 782 C C . THR A 1 107 ? -0.070 -4.876 9.828 1.00 87.81 107 THR A C 1
ATOM 784 O O . THR A 1 107 ? -0.092 -6.016 10.291 1.00 87.81 107 THR A O 1
ATOM 787 N N . GLY A 1 108 ? -0.383 -4.598 8.562 1.00 88.38 108 GLY A N 1
ATOM 788 C CA . GLY A 1 108 ? -0.520 -5.605 7.509 1.00 88.38 108 GLY A CA 1
ATOM 789 C C . GLY A 1 108 ? 0.616 -5.504 6.484 1.00 88.38 108 GLY A C 1
ATOM 790 O O . GLY A 1 108 ? 1.221 -4.444 6.307 1.00 88.38 108 GLY A O 1
ATOM 791 N N . PHE A 1 109 ? 0.929 -6.611 5.805 1.00 91.94 109 PHE A N 1
ATOM 792 C CA . PHE A 1 109 ? 1.947 -6.645 4.747 1.00 91.94 109 PHE A CA 1
ATOM 793 C C . PHE A 1 109 ? 1.341 -7.020 3.404 1.00 91.94 109 PHE A C 1
ATOM 795 O O . PHE A 1 109 ? 0.688 -8.053 3.292 1.00 91.94 109 PHE A O 1
ATOM 802 N N . ALA A 1 110 ? 1.650 -6.253 2.360 1.00 93.88 110 ALA A N 1
ATOM 803 C CA . ALA A 1 110 ? 1.286 -6.587 0.991 1.00 93.88 110 ALA A CA 1
ATOM 804 C C . ALA A 1 110 ? 2.507 -7.067 0.201 1.00 93.88 110 ALA A C 1
ATOM 806 O O . ALA A 1 110 ? 3.429 -6.298 -0.071 1.00 93.88 110 ALA A O 1
ATOM 807 N N . PHE A 1 111 ? 2.497 -8.336 -0.210 1.00 95.75 111 PHE A N 1
ATOM 808 C CA . PHE A 1 111 ? 3.495 -8.913 -1.107 1.00 95.75 111 PHE A CA 1
ATOM 809 C C . PHE A 1 111 ? 3.043 -8.805 -2.562 1.00 95.75 111 PHE A C 1
ATOM 811 O O . PHE A 1 111 ? 1.910 -9.140 -2.902 1.00 95.75 111 PHE A O 1
ATOM 818 N N . VAL A 1 112 ? 3.952 -8.404 -3.443 1.00 92.69 112 VAL A N 1
ATOM 819 C CA . VAL A 1 112 ? 3.699 -8.219 -4.873 1.00 92.69 112 VAL A CA 1
ATOM 820 C C . VAL A 1 112 ? 4.656 -9.096 -5.677 1.00 92.69 112 VAL A C 1
ATOM 822 O O . VAL A 1 112 ? 5.873 -8.961 -5.555 1.00 92.69 112 VAL A O 1
ATOM 825 N N . GLN A 1 113 ? 4.129 -9.998 -6.504 1.00 95.88 113 GLN A N 1
ATOM 826 C CA . GLN A 1 113 ? 4.922 -10.760 -7.469 1.00 95.88 113 GLN A CA 1
ATOM 827 C C . GLN A 1 113 ? 5.113 -9.942 -8.748 1.00 95.88 113 GLN A C 1
ATOM 829 O O . GLN A 1 113 ? 4.145 -9.540 -9.399 1.00 95.88 113 GLN A O 1
ATOM 834 N N . ILE A 1 114 ? 6.378 -9.715 -9.096 1.00 96.88 114 ILE A N 1
ATOM 835 C CA . ILE A 1 114 ? 6.823 -8.820 -10.160 1.00 96.88 114 ILE A CA 1
ATOM 836 C C . ILE A 1 114 ? 7.440 -9.639 -11.288 1.00 96.88 114 ILE A C 1
ATOM 838 O O . ILE A 1 114 ? 8.439 -10.347 -11.105 1.00 96.88 114 ILE A O 1
ATOM 842 N N . THR A 1 115 ? 6.879 -9.482 -12.479 1.00 92.38 115 THR A N 1
ATOM 843 C CA . THR A 1 115 ? 7.412 -10.008 -13.732 1.00 92.38 115 THR A CA 1
ATOM 844 C C . THR A 1 115 ? 8.092 -8.906 -14.539 1.00 92.38 115 THR A C 1
ATOM 846 O O . THR A 1 115 ? 8.003 -7.729 -14.207 1.00 92.38 115 THR A O 1
ATOM 849 N N . ILE A 1 116 ? 8.816 -9.296 -15.586 1.00 90.25 116 ILE A N 1
ATOM 850 C CA . ILE A 1 116 ? 9.296 -8.380 -16.635 1.00 90.25 116 ILE A CA 1
ATOM 851 C C . ILE A 1 116 ? 8.155 -7.840 -17.488 1.00 90.25 116 ILE A C 1
ATOM 853 O O . ILE A 1 116 ? 7.108 -8.525 -17.560 1.00 90.25 116 ILE A O 1
#

Sequence (116 aa):
MAYTGVAKSASPVGVNDVRDGAILGDGFRISVASLLANDVDEDGDALSIIGLDDAFNGELSIEGYPGVPFYQVDIQSSDFIIFTPTATGQGGFTYYLSDGNGHDPETGFAFVQITI

Secondary structure (DSSP, 8-state):
----PPPPPPPPB---EEEEEEETTS-EEEEHHHHTTS-B-TT-PPPEEEEEEEEESEEEEETTBTT--GGGS---TT-EEEEEESSSEEEEEEEEEE-SSSPPPEEEEEEEEEE-

pLDDT: mean 91.03, std 11.81, range [44.12, 98.44]